Protein AF-A0A6B1I3F6-F1 (afdb_monomer)

Nearest PDB structures (foldseek):
  6ylx-assembly1_P  TM=2.933E-01  e=2.828E+00  Saccharomyces cerevisiae
  7pkt-assembly1_q  TM=2.755E-01  e=8.239E+00  Chlamydomonas reinhardtii

Structure (mmCIF, N/CA/C/O backbone):
data_AF-A0A6B1I3F6-F1
#
_entry.id   AF-A0A6B1I3F6-F1
#
loop_
_atom_site.group_PDB
_atom_site.id
_atom_site.type_symbol
_atom_site.label_atom_id
_atom_site.label_alt_id
_atom_site.label_comp_id
_atom_site.label_asym_id
_atom_site.label_entity_id
_atom_site.label_seq_id
_atom_site.pdbx_PDB_ins_code
_atom_site.Cartn_x
_atom_site.Cartn_y
_atom_site.Cartn_z
_atom_site.occupancy
_atom_site.B_iso_or_equiv
_atom_site.auth_seq_id
_atom_site.auth_comp_id
_atom_site.auth_asym_id
_atom_site.auth_atom_id
_atom_site.pdbx_PDB_model_num
ATOM 1 N N . MET A 1 1 ? -8.399 -2.728 -4.825 1.00 88.50 1 MET A N 1
ATOM 2 C CA . MET A 1 1 ? -8.657 -2.534 -3.372 1.00 88.50 1 MET A CA 1
ATOM 3 C C . MET A 1 1 ? -9.882 -3.300 -2.891 1.00 88.50 1 MET A C 1
ATOM 5 O O . MET A 1 1 ? -9.721 -4.118 -2.000 1.00 88.50 1 MET A O 1
ATOM 9 N N . ARG A 1 2 ? -11.082 -3.097 -3.457 1.00 92.25 2 ARG A N 1
ATOM 10 C CA . ARG A 1 2 ? -12.255 -3.900 -3.069 1.00 92.25 2 ARG A CA 1
ATOM 11 C C . ARG A 1 2 ? -12.096 -5.383 -3.440 1.00 92.25 2 ARG A C 1
ATOM 13 O O . ARG A 1 2 ? -12.212 -6.219 -2.558 1.00 92.25 2 ARG A O 1
ATOM 20 N N . GLU A 1 3 ? -11.746 -5.664 -4.694 1.00 92.50 3 GLU A N 1
ATOM 21 C CA . GLU A 1 3 ? -11.619 -7.026 -5.256 1.00 92.50 3 GLU A CA 1
ATOM 22 C C . GLU A 1 3 ? -10.513 -7.861 -4.589 1.00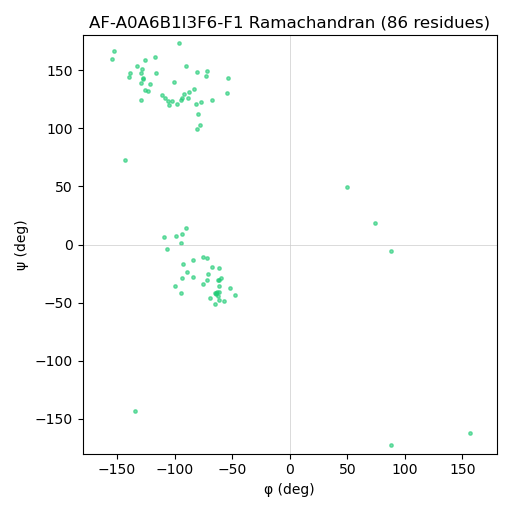 92.50 3 GLU A C 1
ATOM 24 O O . GLU A 1 3 ? -10.701 -9.033 -4.286 1.00 92.50 3 GLU A O 1
ATOM 29 N N . GLU A 1 4 ? -9.352 -7.251 -4.335 1.00 90.75 4 GLU A N 1
ATOM 30 C CA . GLU A 1 4 ? -8.170 -7.972 -3.835 1.00 90.75 4 GLU A CA 1
ATOM 31 C C . GLU A 1 4 ? -7.952 -7.848 -2.328 1.00 90.75 4 GLU A C 1
ATOM 33 O O . GLU A 1 4 ? -7.488 -8.785 -1.690 1.00 90.75 4 GLU A O 1
ATOM 38 N N . ALA A 1 5 ? -8.261 -6.687 -1.746 1.00 93.81 5 ALA 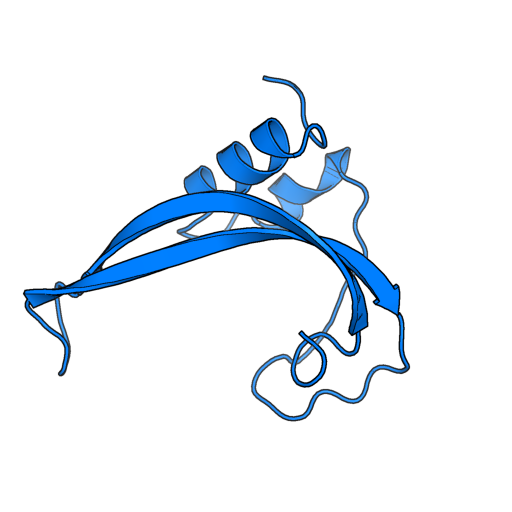A N 1
ATOM 39 C CA . ALA A 1 5 ? -8.001 -6.418 -0.335 1.00 93.81 5 ALA A CA 1
ATOM 40 C C . ALA A 1 5 ? -9.277 -6.426 0.516 1.00 93.81 5 ALA A C 1
ATOM 42 O O . ALA A 1 5 ? -9.167 -6.282 1.733 1.00 93.81 5 ALA A O 1
ATOM 43 N N . CYS A 1 6 ? -10.465 -6.586 -0.083 1.00 95.81 6 CYS A N 1
ATOM 44 C CA . CYS A 1 6 ? -11.767 -6.563 0.591 1.00 95.81 6 CYS A CA 1
ATOM 45 C C . CYS A 1 6 ? -11.924 -5.342 1.511 1.00 95.81 6 CYS A C 1
ATOM 47 O O . CYS A 1 6 ? -12.251 -5.462 2.696 1.00 95.81 6 CYS A O 1
ATOM 49 N N . VAL A 1 7 ? -11.623 -4.156 0.974 1.00 96.50 7 VAL A N 1
ATOM 50 C CA . VAL A 1 7 ? -11.756 -2.879 1.687 1.00 96.50 7 VAL A CA 1
ATOM 51 C C . VAL A 1 7 ? -12.548 -1.856 0.890 1.00 96.50 7 VAL A C 1
ATOM 53 O O . VAL A 1 7 ? -12.494 -1.840 -0.342 1.00 96.50 7 VAL A O 1
ATOM 56 N N . GLU A 1 8 ? -13.219 -0.960 1.608 1.00 97.81 8 GLU A N 1
ATOM 57 C CA . GLU A 1 8 ? -13.833 0.236 1.042 1.00 97.81 8 GLU A CA 1
ATOM 58 C C . GLU A 1 8 ? -12.968 1.462 1.331 1.00 97.81 8 GLU A C 1
ATOM 60 O O . GLU A 1 8 ? -12.661 1.758 2.485 1.00 97.81 8 GLU A O 1
ATOM 65 N N . VAL A 1 9 ? -12.565 2.187 0.287 1.00 97.50 9 VAL A N 1
ATOM 66 C CA . VAL A 1 9 ? -11.765 3.409 0.436 1.00 97.50 9 VAL A CA 1
ATOM 67 C C . VAL A 1 9 ? -12.688 4.574 0.779 1.00 97.50 9 VAL A C 1
ATOM 69 O O . VAL A 1 9 ? -13.586 4.905 0.011 1.00 97.50 9 VAL A O 1
ATOM 72 N N . ARG A 1 10 ? -12.456 5.211 1.929 1.00 98.12 10 ARG A N 1
ATOM 73 C CA . ARG A 1 10 ? -13.216 6.388 2.385 1.00 98.12 10 ARG A CA 1
ATOM 74 C C . ARG A 1 10 ? -12.535 7.695 2.010 1.00 98.12 10 ARG A C 1
ATOM 76 O O . ARG A 1 10 ? -13.188 8.628 1.562 1.00 98.12 10 ARG A O 1
ATOM 83 N N . GLU A 1 11 ? -11.216 7.739 2.156 1.00 98.06 11 GLU A N 1
ATOM 84 C CA . GLU A 1 11 ? -10.385 8.873 1.763 1.00 98.06 11 GLU A CA 1
ATOM 85 C C . GLU A 1 11 ? -9.107 8.360 1.109 1.00 98.06 11 GLU A C 1
ATOM 87 O O . GLU A 1 11 ? -8.579 7.317 1.502 1.00 98.06 11 GLU A O 1
ATOM 92 N N . ALA A 1 12 ? -8.575 9.117 0.153 1.00 97.62 12 ALA A N 1
ATOM 93 C CA . ALA A 1 12 ? -7.296 8.817 -0.469 1.00 97.62 12 ALA A CA 1
ATOM 94 C C . ALA A 1 12 ? -6.480 10.092 -0.699 1.00 97.62 12 ALA A C 1
ATOM 96 O O . ALA A 1 12 ? -7.017 11.144 -1.049 1.00 97.62 12 ALA A O 1
ATOM 97 N N . LYS A 1 13 ? -5.163 9.977 -0.537 1.00 98.12 13 LYS A N 1
ATOM 98 C CA . LYS A 1 13 ? -4.182 11.022 -0.823 1.00 98.12 13 LYS A CA 1
ATOM 99 C C . LYS A 1 13 ? -3.079 10.448 -1.703 1.00 98.12 13 LYS A C 1
ATOM 101 O O . LYS A 1 13 ? -2.428 9.475 -1.326 1.00 98.12 13 LYS A O 1
ATOM 106 N N . LEU A 1 14 ? -2.845 11.074 -2.853 1.00 98.12 14 LEU A N 1
ATOM 107 C CA . LEU A 1 14 ? -1.708 10.748 -3.709 1.00 98.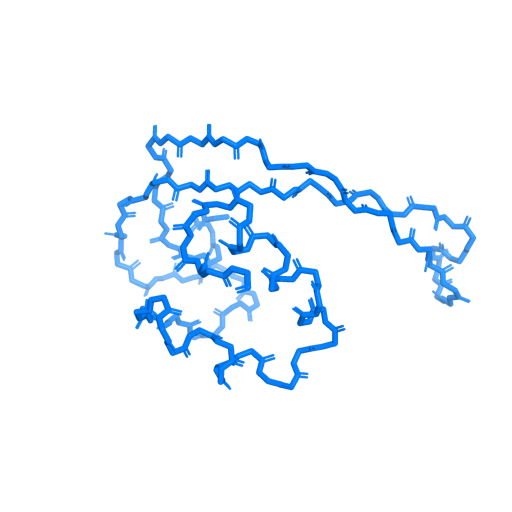12 14 LEU A CA 1
ATOM 108 C C . LEU A 1 14 ? -0.410 11.152 -2.997 1.00 98.12 14 LEU A C 1
ATOM 110 O O . LEU A 1 14 ? -0.253 12.308 -2.603 1.00 98.12 14 LEU A O 1
ATOM 114 N N . LEU A 1 15 ? 0.508 10.201 -2.834 1.00 97.81 15 LEU A N 1
ATOM 115 C CA . LEU A 1 15 ? 1.831 10.433 -2.247 1.00 97.81 15 LEU A CA 1
ATOM 116 C C . LEU A 1 15 ? 2.882 10.725 -3.319 1.00 97.81 15 LEU A C 1
ATOM 118 O O . LEU A 1 15 ? 3.844 11.442 -3.061 1.00 97.81 15 LEU A O 1
ATOM 122 N N . GLY A 1 16 ? 2.697 10.182 -4.523 1.00 96.94 16 GLY A N 1
ATOM 123 C CA . GLY A 1 16 ? 3.580 10.429 -5.652 1.00 96.94 16 GLY A CA 1
ATOM 124 C C . GLY A 1 16 ? 3.524 9.324 -6.695 1.00 96.94 16 GLY A C 1
ATOM 125 O O . GLY A 1 16 ? 2.594 8.516 -6.731 1.00 96.94 16 GLY A O 1
ATOM 126 N N . PHE A 1 17 ? 4.550 9.295 -7.538 1.00 96.69 17 PHE A N 1
ATOM 127 C CA . PHE A 1 17 ? 4.693 8.323 -8.612 1.00 96.69 17 PHE A CA 1
ATOM 128 C C . PHE A 1 17 ? 6.071 7.671 -8.564 1.00 96.69 17 PHE A C 1
ATOM 130 O O . PHE A 1 17 ? 7.058 8.324 -8.222 1.00 96.69 17 PHE A O 1
ATOM 137 N N . SER A 1 18 ? 6.150 6.406 -8.965 1.00 94.81 18 SER A N 1
ATOM 138 C CA . SER A 1 18 ? 7.407 5.747 -9.303 1.00 94.81 18 SER A CA 1
ATOM 139 C C . SER A 1 18 ? 7.432 5.360 -10.775 1.00 94.81 18 SER A C 1
ATOM 141 O O . SER A 1 18 ? 6.405 5.064 -11.389 1.00 94.81 18 SER A O 1
ATOM 143 N N . ARG A 1 19 ? 8.633 5.391 -11.350 1.00 94.31 19 ARG A N 1
ATOM 144 C CA . ARG A 1 19 ? 8.894 4.990 -12.728 1.00 94.31 19 ARG A CA 1
ATOM 145 C C . ARG A 1 19 ? 9.651 3.669 -12.712 1.00 94.31 19 ARG A C 1
ATOM 147 O O . ARG A 1 19 ? 10.704 3.575 -12.090 1.00 94.31 19 ARG A O 1
ATOM 154 N N . GLY A 1 20 ? 9.126 2.677 -13.416 1.00 92.19 20 GLY A N 1
ATOM 155 C CA . GLY A 1 20 ? 9.805 1.431 -13.743 1.00 92.19 20 GLY A CA 1
ATOM 156 C C . GLY A 1 20 ? 9.972 1.282 -15.251 1.00 92.19 20 GLY A C 1
ATOM 157 O O . GLY A 1 20 ? 9.277 1.928 -16.034 1.00 92.19 20 GLY A O 1
ATOM 158 N N . GLU A 1 21 ? 10.888 0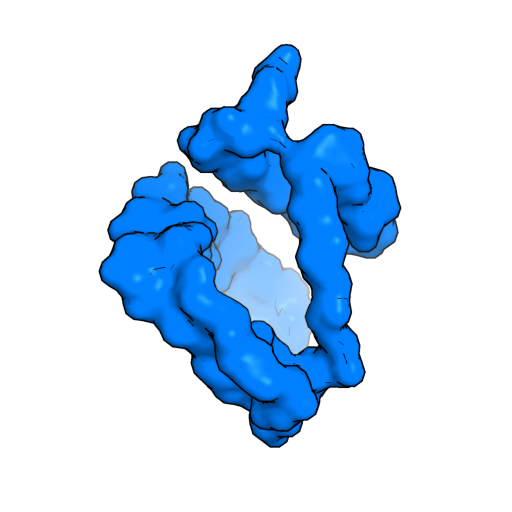.413 -15.654 1.00 94.06 21 GLU A N 1
ATOM 159 C CA . GLU A 1 21 ? 11.090 0.036 -17.050 1.00 94.06 21 GLU A CA 1
ATOM 160 C C . GLU A 1 21 ? 10.951 -1.478 -17.184 1.00 94.06 21 GLU A C 1
ATOM 162 O O . GLU A 1 21 ? 11.529 -2.243 -16.406 1.00 94.06 21 GLU A O 1
ATOM 167 N N . CYS A 1 22 ? 10.179 -1.914 -18.173 1.00 93.56 22 CYS A N 1
ATOM 168 C CA . CYS A 1 22 ? 10.063 -3.323 -18.504 1.00 93.56 22 CYS A CA 1
ATOM 169 C C . CYS A 1 22 ? 11.303 -3.746 -19.303 1.00 93.56 22 CYS A C 1
ATOM 171 O O . CYS A 1 22 ? 11.427 -3.465 -20.492 1.00 93.56 22 CYS A O 1
ATOM 173 N N . ILE A 1 23 ? 12.244 -4.434 -18.654 1.00 94.56 23 ILE A N 1
ATOM 174 C CA . ILE A 1 23 ? 13.515 -4.843 -19.285 1.00 94.56 23 ILE A CA 1
ATOM 175 C C . ILE A 1 23 ? 13.415 -6.155 -20.086 1.00 94.56 23 ILE A C 1
ATOM 177 O O . ILE A 1 23 ? 14.315 -6.498 -20.857 1.00 94.56 23 ILE A O 1
ATOM 181 N N . ARG A 1 24 ? 12.325 -6.912 -19.906 1.00 94.06 24 ARG A N 1
ATOM 182 C CA . ARG A 1 24 ? 12.072 -8.225 -20.524 1.00 94.06 24 ARG A CA 1
ATOM 183 C C . ARG A 1 24 ? 10.569 -8.490 -20.672 1.00 94.06 24 ARG A C 1
ATOM 185 O O . ARG A 1 24 ? 9.771 -7.826 -20.021 1.00 94.06 24 ARG A O 1
ATOM 192 N N . GLY A 1 25 ? 10.205 -9.501 -21.464 1.00 94.88 25 GLY A N 1
ATOM 193 C CA . GLY A 1 25 ? 8.809 -9.887 -21.715 1.00 94.88 25 GLY A CA 1
ATOM 194 C C . GLY A 1 25 ? 8.168 -9.128 -22.880 1.00 94.88 25 GLY A C 1
ATOM 195 O O . GLY A 1 25 ? 8.853 -8.412 -23.608 1.00 94.88 25 GLY A O 1
ATOM 196 N N . HIS A 1 26 ? 6.856 -9.308 -23.065 1.00 94.94 26 HIS A N 1
ATOM 197 C CA . HIS A 1 26 ? 6.098 -8.694 -24.166 1.00 94.94 26 HIS A CA 1
ATOM 198 C C . HIS A 1 26 ? 6.119 -7.157 -24.116 1.00 94.94 26 HIS A C 1
ATOM 200 O O . HIS A 1 26 ? 6.135 -6.502 -25.149 1.00 94.94 26 HIS A O 1
ATOM 206 N N . GLU A 1 27 ? 6.209 -6.589 -22.914 1.00 96.56 27 GLU A N 1
ATOM 207 C CA . GLU A 1 27 ? 6.210 -5.143 -22.674 1.00 96.56 27 GLU A CA 1
ATOM 208 C C . GLU A 1 27 ? 7.616 -4.518 -22.690 1.00 96.56 27 GLU A C 1
ATOM 210 O O . GLU A 1 27 ? 7.808 -3.398 -22.218 1.00 96.56 27 GLU A O 1
ATOM 215 N N . LYS A 1 28 ? 8.636 -5.235 -23.184 1.00 96.62 28 LYS A N 1
ATOM 216 C CA . LYS A 1 28 ? 10.026 -4.760 -23.153 1.00 96.62 28 LYS A CA 1
ATOM 217 C C . LYS A 1 28 ? 10.174 -3.378 -23.809 1.00 96.62 28 LYS A C 1
ATOM 219 O O . LYS A 1 28 ? 9.776 -3.184 -24.953 1.00 96.62 28 LYS A O 1
ATOM 224 N N . GLY A 1 29 ? 10.830 -2.455 -23.106 1.00 94.75 29 GLY A N 1
ATOM 225 C CA . GLY A 1 29 ? 11.068 -1.077 -23.549 1.00 94.75 29 GLY A CA 1
ATOM 226 C C . GLY A 1 29 ? 9.945 -0.099 -23.194 1.00 94.75 29 GLY A C 1
ATOM 227 O O . GLY A 1 29 ? 10.106 1.103 -23.402 1.00 94.75 29 GLY A O 1
ATOM 228 N N . LEU A 1 30 ? 8.830 -0.579 -22.630 1.00 96.69 30 LEU A N 1
ATOM 229 C CA . LEU A 1 30 ? 7.786 0.289 -22.098 1.00 96.69 30 LEU A CA 1
ATOM 230 C C . LEU A 1 30 ? 8.145 0.804 -20.702 1.00 96.69 30 LEU A C 1
ATOM 232 O O . LEU A 1 30 ? 8.809 0.140 -19.898 1.00 96.69 30 LEU A O 1
ATOM 236 N N . VAL A 1 31 ? 7.665 2.014 -20.420 1.00 95.75 31 VAL A N 1
ATOM 237 C CA . VAL A 1 31 ? 7.766 2.643 -19.106 1.00 95.75 31 VAL A CA 1
ATOM 238 C C . VAL A 1 31 ? 6.487 2.367 -18.333 1.00 95.75 31 VAL A C 1
ATOM 240 O O . VAL A 1 31 ? 5.397 2.725 -18.772 1.00 95.75 31 VAL A O 1
ATOM 243 N N . LEU A 1 32 ? 6.640 1.787 -17.147 1.00 93.38 32 LEU A N 1
ATOM 244 C CA . LEU A 1 32 ? 5.553 1.587 -16.204 1.00 93.38 32 LEU A CA 1
ATOM 245 C C . LEU A 1 32 ? 5.573 2.709 -15.167 1.00 93.38 32 LEU A C 1
ATOM 247 O O . LEU A 1 32 ? 6.554 2.876 -14.441 1.00 93.38 32 LEU A O 1
ATOM 251 N N . VAL A 1 33 ? 4.485 3.466 -15.072 1.00 95.19 33 VAL A N 1
ATOM 252 C CA . VAL A 1 33 ? 4.318 4.511 -14.056 1.00 95.19 33 VAL A CA 1
ATOM 253 C C . VAL A 1 33 ? 3.346 4.006 -12.997 1.00 95.19 33 VAL A C 1
ATOM 255 O O . VAL A 1 33 ? 2.201 3.694 -13.311 1.00 95.19 33 VAL A O 1
ATOM 258 N N . ARG A 1 34 ? 3.792 3.923 -11.741 1.00 94.31 34 ARG A N 1
ATOM 259 C CA . ARG A 1 34 ? 2.9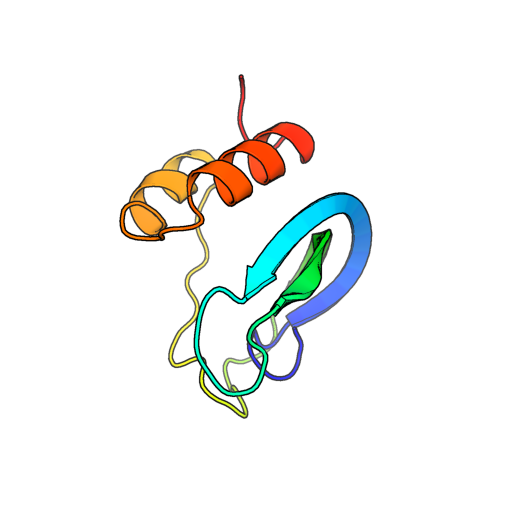51 3.513 -10.607 1.00 94.31 34 ARG A CA 1
ATOM 260 C C . ARG A 1 34 ? 2.609 4.723 -9.759 1.00 94.31 34 ARG A C 1
ATOM 262 O O . ARG A 1 34 ? 3.508 5.399 -9.268 1.00 94.31 34 ARG A O 1
ATOM 269 N N . SER A 1 35 ? 1.324 4.982 -9.555 1.00 96.69 35 SER A N 1
ATOM 270 C CA . SER A 1 35 ? 0.863 5.956 -8.564 1.00 96.69 35 SER A CA 1
ATOM 271 C C . SER A 1 35 ? 0.812 5.315 -7.180 1.00 96.69 35 SER A C 1
ATOM 273 O O . SER A 1 35 ? 0.255 4.226 -7.038 1.00 96.69 35 SER A O 1
ATOM 275 N N . ILE A 1 36 ? 1.339 5.997 -6.168 1.00 96.88 36 ILE A N 1
ATOM 276 C CA . ILE A 1 36 ? 1.361 5.524 -4.782 1.00 96.88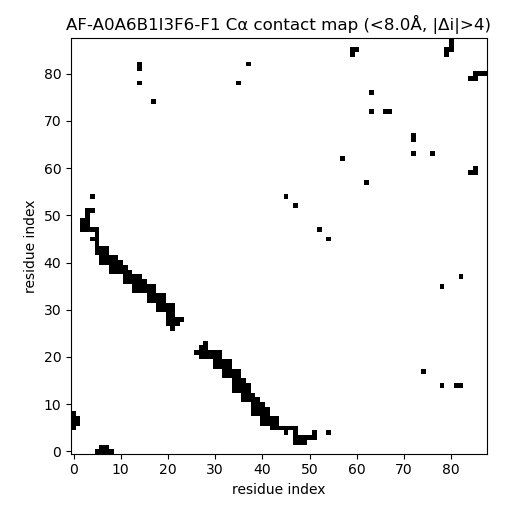 36 ILE A CA 1
ATOM 277 C C . ILE A 1 36 ? 0.417 6.383 -3.946 1.00 96.88 36 ILE A C 1
ATOM 279 O O . ILE A 1 36 ? 0.512 7.611 -3.960 1.00 96.88 36 ILE A O 1
ATOM 283 N N . TRP A 1 37 ? -0.485 5.738 -3.209 1.00 97.69 37 TRP A N 1
ATOM 284 C CA . TRP A 1 37 ? -1.565 6.396 -2.477 1.00 97.69 37 TRP A CA 1
ATOM 285 C C . TRP A 1 37 ? -1.573 5.977 -1.010 1.00 97.69 37 TRP A C 1
ATOM 287 O O . TRP A 1 37 ? -1.358 4.810 -0.691 1.00 97.69 37 TRP A O 1
ATOM 297 N N . LEU A 1 38 ? -1.889 6.924 -0.129 1.00 97.50 38 LEU A N 1
ATOM 298 C CA . LEU A 1 38 ? -2.342 6.649 1.230 1.00 97.50 38 LEU A CA 1
ATOM 299 C C . LEU A 1 38 ? -3.867 6.616 1.218 1.00 97.50 38 LEU A C 1
ATOM 301 O O . LEU A 1 38 ? -4.486 7.586 0.782 1.00 97.50 38 LEU A O 1
ATOM 305 N N . ALA A 1 39 ? -4.468 5.539 1.715 1.00 97.56 39 ALA A N 1
ATOM 306 C CA . ALA A 1 39 ? -5.915 5.405 1.808 1.00 97.56 39 ALA A CA 1
ATOM 307 C C . ALA A 1 39 ? -6.353 5.172 3.256 1.00 97.56 39 ALA A C 1
ATOM 309 O O . ALA A 1 39 ? -5.750 4.372 3.970 1.00 97.56 39 ALA A O 1
ATOM 310 N N . LYS A 1 40 ? -7.434 5.839 3.668 1.00 97.62 40 LYS A N 1
ATOM 311 C CA . LYS A 1 40 ? -8.212 5.445 4.847 1.00 97.62 40 LYS A CA 1
ATOM 312 C C . LYS A 1 40 ? -9.319 4.520 4.384 1.00 97.62 40 LYS A C 1
ATOM 314 O O . LYS A 1 40 ? -10.040 4.846 3.436 1.00 97.62 40 LYS A O 1
ATOM 319 N N . VAL A 1 41 ? -9.442 3.378 5.045 1.00 97.62 41 VAL A N 1
ATOM 320 C CA . VAL A 1 41 ? -10.307 2.300 4.578 1.00 97.62 41 VAL A CA 1
ATOM 321 C C . VAL A 1 41 ? -11.178 1.739 5.686 1.00 97.62 41 VAL A C 1
ATOM 323 O O . VAL A 1 41 ? -10.802 1.751 6.856 1.00 97.62 41 VAL A O 1
ATOM 326 N N . GLU A 1 42 ? -12.319 1.195 5.288 1.00 98.06 42 GLU A N 1
ATOM 327 C CA . GLU A 1 42 ? -13.107 0.275 6.099 1.00 98.06 42 GLU A CA 1
ATOM 328 C C . GLU A 1 42 ? -12.859 -1.159 5.638 1.00 98.06 42 GLU A C 1
ATOM 330 O O . GLU A 1 42 ? -12.739 -1.439 4.442 1.00 98.06 42 GLU A O 1
ATOM 335 N N . LEU A 1 43 ? -12.761 -2.070 6.603 1.00 97.62 43 LEU A N 1
ATOM 336 C CA . LEU A 1 43 ? -12.515 -3.481 6.345 1.00 97.62 43 LEU A CA 1
ATOM 337 C C . LEU A 1 43 ? -13.842 -4.205 6.148 1.00 97.62 43 LEU A C 1
ATOM 339 O O . LEU A 1 43 ? -14.692 -4.183 7.034 1.00 97.62 43 LEU A O 1
ATOM 343 N N . ASN A 1 44 ? -13.969 -4.903 5.025 1.00 96.12 44 ASN A N 1
ATOM 344 C CA . ASN A 1 44 ? -15.058 -5.842 4.795 1.00 96.12 44 ASN A CA 1
ATOM 345 C C . ASN A 1 44 ? -14.614 -7.272 5.141 1.00 96.12 44 ASN A C 1
ATOM 347 O O . ASN A 1 44 ? -13.432 -7.534 5.430 1.00 96.12 44 ASN A O 1
ATOM 351 N N . GLU A 1 45 ? -15.581 -8.190 5.094 1.00 95.75 45 GLU A N 1
ATOM 352 C CA . GLU A 1 45 ? -15.348 -9.633 5.154 1.00 95.75 45 GLU A CA 1
ATOM 353 C C . GLU A 1 45 ? -14.339 -10.070 4.083 1.00 95.75 45 GLU A C 1
ATOM 355 O O . GLU A 1 45 ? -14.296 -9.518 2.983 1.00 95.75 45 GLU A O 1
ATOM 360 N N . TRP A 1 46 ? -13.490 -11.040 4.424 1.00 95.75 46 TRP A N 1
ATOM 361 C CA . TRP A 1 46 ? -12.446 -11.525 3.528 1.00 95.75 46 TRP A CA 1
ATOM 362 C C . TRP A 1 46 ? -13.012 -12.516 2.506 1.00 95.75 46 TRP A C 1
ATOM 364 O O . TRP A 1 46 ? -13.186 -13.696 2.801 1.00 95.75 46 TRP A O 1
ATOM 374 N N . VAL A 1 47 ? -13.275 -12.014 1.302 1.00 94.75 47 VAL A N 1
ATOM 375 C CA . VAL A 1 47 ? -13.760 -12.761 0.131 1.00 94.75 47 VAL A CA 1
ATOM 376 C C . VAL A 1 47 ? -13.087 -12.183 -1.126 1.00 94.75 47 VAL A C 1
ATOM 378 O O . VAL A 1 47 ? -13.710 -11.411 -1.854 1.00 94.75 47 VAL A O 1
ATOM 381 N N . PRO A 1 48 ? -11.782 -12.450 -1.341 1.00 93.06 48 PRO A N 1
ATOM 382 C CA . PRO A 1 48 ? -11.039 -11.897 -2.470 1.00 93.06 48 PRO A CA 1
ATOM 383 C C . PRO A 1 48 ? -11.455 -12.574 -3.782 1.00 93.06 48 PRO A C 1
ATOM 385 O O . PRO A 1 48 ? -11.724 -13.774 -3.817 1.00 93.06 48 PRO A O 1
ATOM 388 N N . GLU A 1 49 ? -11.473 -11.813 -4.874 1.00 89.75 49 GLU A N 1
ATOM 389 C CA . GLU A 1 49 ? -11.924 -12.307 -6.185 1.00 89.75 49 GLU A CA 1
ATOM 390 C C . GLU A 1 49 ? -10.781 -12.858 -7.059 1.00 89.75 49 GLU A C 1
ATOM 392 O O . GLU A 1 49 ? -11.029 -13.570 -8.036 1.00 89.75 49 GLU A O 1
ATOM 397 N N . HIS A 1 50 ? -9.525 -12.531 -6.732 1.00 85.62 50 HIS A N 1
ATOM 398 C CA . HIS A 1 50 ? -8.363 -12.752 -7.604 1.00 85.62 50 HIS A CA 1
ATOM 399 C C . HIS A 1 50 ? -7.157 -13.365 -6.861 1.00 85.62 50 HIS A C 1
ATOM 401 O O . HIS A 1 50 ? -7.309 -14.226 -6.001 1.00 85.62 50 HIS A O 1
ATOM 407 N N . GLU A 1 51 ? -5.938 -12.959 -7.226 1.00 86.94 51 GLU A N 1
ATOM 408 C CA . GLU A 1 51 ? -4.670 -13.614 -6.871 1.00 86.94 51 GLU A CA 1
ATOM 409 C C . GLU A 1 51 ? -4.264 -13.451 -5.394 1.00 86.94 51 GLU A C 1
ATOM 411 O O . GLU A 1 51 ? -3.351 -14.129 -4.919 1.00 86.94 51 GLU A O 1
ATOM 416 N N . THR A 1 52 ? -4.927 -12.565 -4.643 1.00 88.94 52 THR A N 1
ATOM 417 C CA . THR A 1 52 ? -4.576 -12.300 -3.241 1.00 88.94 52 THR A CA 1
ATOM 418 C C . THR A 1 52 ? -5.144 -13.381 -2.323 1.00 88.94 52 THR A C 1
ATOM 420 O O . THR A 1 52 ? -6.350 -13.480 -2.120 1.00 88.94 52 THR A O 1
ATOM 423 N N . LEU A 1 53 ? -4.256 -14.176 -1.722 1.00 90.31 53 LEU A N 1
ATOM 424 C CA . LEU A 1 53 ? -4.631 -15.341 -0.910 1.00 90.31 53 LEU A CA 1
ATOM 425 C C . LEU A 1 53 ? -4.969 -15.006 0.548 1.00 90.31 53 LEU A C 1
ATOM 427 O O . LEU A 1 53 ? -5.723 -15.730 1.198 1.00 90.31 53 LEU A O 1
ATOM 431 N N . ALA A 1 54 ? -4.389 -13.935 1.087 1.00 92.19 54 ALA A N 1
ATOM 432 C CA . ALA A 1 54 ? -4.548 -13.561 2.485 1.00 92.19 54 ALA A CA 1
ATOM 433 C C . ALA A 1 54 ? -4.340 -12.058 2.702 1.00 92.19 54 ALA A C 1
ATOM 435 O O . ALA A 1 54 ? -3.666 -11.387 1.921 1.00 92.19 54 ALA A O 1
ATOM 436 N N . ARG A 1 55 ? -4.865 -11.557 3.825 1.00 93.31 55 ARG A N 1
ATOM 437 C CA . ARG A 1 55 ? -4.637 -10.198 4.327 1.00 93.31 55 ARG A CA 1
ATOM 438 C C . ARG A 1 55 ? -4.217 -10.250 5.788 1.00 93.31 55 ARG A C 1
ATOM 440 O O . ARG A 1 55 ? -4.817 -10.967 6.587 1.00 93.31 55 ARG A O 1
ATOM 447 N N . LYS A 1 56 ? -3.239 -9.422 6.146 1.00 93.62 56 LYS A N 1
ATOM 448 C CA . LYS A 1 56 ? -2.801 -9.198 7.525 1.00 93.62 56 LYS A CA 1
ATOM 449 C C . LYS A 1 56 ? -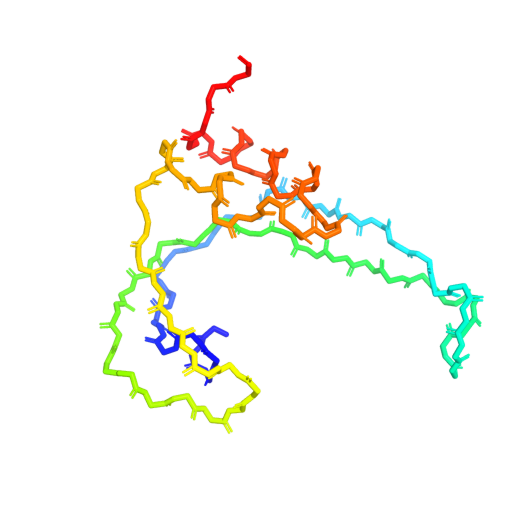2.840 -7.706 7.828 1.00 93.62 56 LYS A C 1
ATOM 451 O O . LYS A 1 56 ? -2.374 -6.902 7.028 1.00 93.62 56 LYS A O 1
ATOM 456 N N . LEU A 1 57 ? -3.411 -7.344 8.974 1.00 94.75 57 LEU A N 1
ATOM 457 C CA . LEU A 1 57 ? -3.292 -5.991 9.510 1.00 94.75 57 LEU A CA 1
ATOM 458 C C . LEU A 1 57 ? -2.022 -5.922 10.343 1.00 94.75 57 LEU A C 1
ATOM 460 O O . LEU A 1 57 ? -1.784 -6.785 11.188 1.00 94.75 57 LEU A O 1
ATOM 464 N N . VAL A 1 58 ? -1.219 -4.900 10.092 1.00 95.06 58 VAL A N 1
ATOM 465 C CA . VAL A 1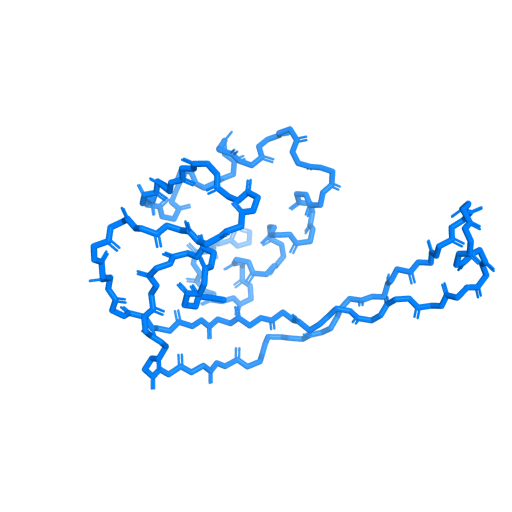 58 ? 0.082 -4.715 10.727 1.00 95.06 58 VAL A CA 1
ATOM 466 C C . VAL A 1 58 ? 0.136 -3.321 11.324 1.00 95.06 58 VAL A C 1
ATOM 468 O O . VAL A 1 58 ? -0.413 -2.374 10.757 1.00 95.06 58 VAL A O 1
ATOM 471 N N . GLN A 1 59 ? 0.766 -3.209 12.488 1.00 94.31 59 GLN A N 1
ATOM 472 C CA . GLN A 1 59 ? 1.097 -1.899 13.034 1.00 94.31 59 GLN A CA 1
ATOM 473 C C . GLN A 1 59 ? 2.238 -1.291 12.208 1.00 94.31 59 GLN A C 1
ATOM 475 O O . GLN A 1 59 ? 3.062 -2.052 11.686 1.00 94.31 59 GLN A O 1
ATOM 480 N N . PRO A 1 60 ? 2.306 0.046 12.073 1.00 92.31 60 PRO A N 1
ATOM 481 C CA . PRO A 1 60 ? 3.344 0.696 11.280 1.00 92.31 60 PRO A CA 1
ATOM 482 C C . PRO A 1 60 ? 4.761 0.256 11.655 1.00 92.31 60 PRO A C 1
ATOM 484 O O . PRO A 1 60 ? 5.582 0.045 10.772 1.00 92.31 60 PRO A O 1
ATOM 487 N N . GLU A 1 61 ? 5.037 0.037 12.939 1.00 90.38 61 GLU A N 1
ATOM 488 C CA . GLU A 1 61 ? 6.369 -0.298 13.450 1.00 90.38 61 GLU A CA 1
ATOM 489 C C . GLU A 1 61 ? 6.872 -1.678 13.008 1.00 90.38 61 GLU A C 1
ATOM 491 O O . GLU A 1 61 ? 8.070 -1.913 13.079 1.00 90.38 61 GLU A O 1
ATOM 496 N N . GLY A 1 62 ? 5.979 -2.576 12.578 1.00 92.12 62 GLY A N 1
ATOM 497 C CA . GLY A 1 62 ? 6.318 -3.936 12.140 1.00 92.12 62 GLY A CA 1
ATOM 498 C C . GLY A 1 62 ? 6.168 -4.165 10.635 1.00 92.12 62 GLY A C 1
ATOM 499 O O . GLY A 1 62 ? 6.197 -5.303 10.174 1.00 92.12 62 GLY A O 1
ATOM 500 N N . VAL A 1 63 ? 5.893 -3.114 9.856 1.00 94.25 63 VAL A N 1
ATOM 501 C CA . VAL A 1 63 ? 5.548 -3.263 8.434 1.00 94.25 63 VAL A CA 1
ATOM 502 C C . VAL A 1 63 ? 6.752 -3.650 7.572 1.00 94.25 63 VAL A C 1
ATOM 504 O O . VAL A 1 63 ? 6.587 -4.325 6.558 1.00 94.25 63 VAL A O 1
ATOM 507 N N . LEU A 1 64 ? 7.966 -3.233 7.946 1.00 93.50 64 LEU A N 1
ATOM 508 C CA . LEU A 1 64 ? 9.162 -3.476 7.135 1.00 93.50 64 LEU A CA 1
ATOM 509 C C . LEU A 1 64 ? 9.621 -4.930 7.232 1.00 93.50 64 LEU A C 1
ATOM 511 O O . LEU A 1 64 ? 10.084 -5.489 6.241 1.00 93.50 64 LEU A O 1
ATOM 515 N N . GLU A 1 65 ? 9.438 -5.555 8.390 1.00 94.00 65 GLU A N 1
ATOM 516 C CA . GLU A 1 65 ? 9.717 -6.967 8.628 1.00 94.00 65 GLU A CA 1
ATOM 517 C C . GLU A 1 65 ? 8.827 -7.856 7.753 1.00 94.00 65 GLU A C 1
ATOM 519 O O . GLU A 1 65 ? 9.299 -8.824 7.160 1.00 94.00 65 GLU A O 1
ATOM 524 N N . GLU A 1 66 ? 7.553 -7.491 7.611 1.00 93.94 66 GLU A N 1
ATOM 525 C CA . GLU A 1 66 ? 6.587 -8.217 6.779 1.00 93.94 66 GLU A CA 1
ATOM 526 C C . GLU A 1 66 ? 6.869 -8.041 5.276 1.00 93.94 66 GLU A C 1
ATOM 528 O O . GLU A 1 66 ? 6.536 -8.913 4.475 1.00 93.94 66 GLU A O 1
ATOM 533 N N . LEU A 1 67 ? 7.524 -6.939 4.893 1.00 91.88 67 LEU A N 1
ATOM 534 C CA . LEU A 1 67 ? 7.921 -6.625 3.516 1.00 91.88 67 LEU A CA 1
ATOM 535 C C . LEU A 1 67 ? 9.389 -6.970 3.210 1.00 91.88 67 LEU A C 1
ATOM 537 O O . LEU A 1 67 ? 9.880 -6.632 2.135 1.00 91.88 67 LEU A O 1
ATOM 541 N N . ALA A 1 68 ? 10.114 -7.636 4.113 1.00 86.75 68 ALA A N 1
ATOM 542 C CA . ALA A 1 68 ? 11.572 -7.770 4.021 1.00 86.75 68 ALA A CA 1
ATOM 543 C C . ALA A 1 68 ? 12.073 -8.475 2.744 1.00 86.75 68 ALA A C 1
ATOM 545 O O . ALA A 1 68 ? 13.179 -8.202 2.278 1.00 86.75 68 ALA A O 1
ATOM 546 N N . LEU A 1 69 ? 11.270 -9.379 2.173 1.00 87.00 69 LEU A N 1
ATOM 547 C CA . LEU A 1 69 ? 11.591 -10.107 0.936 1.00 87.00 69 LEU A CA 1
ATOM 548 C C . LEU A 1 69 ? 11.023 -9.445 -0.328 1.00 87.00 69 LEU A C 1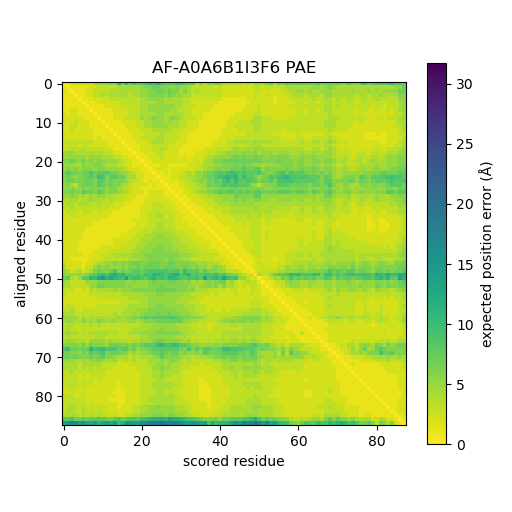
ATOM 550 O O . LEU A 1 69 ? 11.196 -9.967 -1.431 1.00 87.00 69 LEU A O 1
ATOM 554 N N . ASP A 1 70 ? 10.341 -8.311 -0.185 1.00 88.69 70 ASP A N 1
ATOM 555 C CA . ASP A 1 70 ? 9.769 -7.577 -1.301 1.00 88.69 70 ASP A CA 1
ATOM 556 C C . ASP A 1 70 ? 10.860 -6.791 -2.039 1.00 88.69 70 ASP A C 1
ATOM 558 O O . ASP A 1 70 ? 11.536 -5.921 -1.485 1.00 88.69 70 ASP A O 1
ATOM 562 N N . VAL A 1 71 ? 11.006 -7.053 -3.336 1.00 89.25 71 VAL A N 1
ATOM 563 C CA . VAL A 1 71 ? 11.945 -6.331 -4.207 1.00 89.25 71 VAL A CA 1
ATOM 564 C C . VAL A 1 71 ? 11.636 -4.831 -4.300 1.00 89.25 71 VAL A C 1
ATOM 566 O O . VAL A 1 71 ? 12.512 -4.038 -4.648 1.00 89.25 71 VAL A O 1
ATOM 569 N N . PHE A 1 72 ? 10.408 -4.425 -3.977 1.00 90.12 72 PHE A N 1
ATOM 570 C CA . PHE A 1 72 ? 9.964 -3.036 -3.925 1.00 90.12 72 PHE A CA 1
ATOM 571 C C . PHE A 1 72 ? 10.071 -2.417 -2.525 1.00 90.12 72 PHE A C 1
ATOM 573 O O . PHE A 1 72 ? 9.633 -1.280 -2.342 1.00 90.12 72 PHE A O 1
ATOM 580 N N . LEU A 1 73 ? 10.695 -3.089 -1.550 1.00 93.31 73 LEU A N 1
ATOM 581 C CA . LEU A 1 73 ? 10.863 -2.577 -0.186 1.00 93.31 73 LEU A CA 1
ATOM 582 C C . LEU A 1 73 ? 11.373 -1.121 -0.123 1.00 93.31 73 LEU A C 1
ATOM 584 O O . LEU A 1 73 ? 10.779 -0.341 0.620 1.00 93.31 73 LEU A O 1
ATOM 588 N N . PRO A 1 74 ? 12.376 -0.674 -0.912 1.00 92.81 74 PRO A N 1
ATOM 589 C CA . PRO A 1 74 ? 12.806 0.728 -0.876 1.00 92.81 74 PRO A CA 1
ATOM 590 C C . PRO A 1 74 ? 11.701 1.720 -1.270 1.00 92.81 74 PRO A C 1
ATOM 592 O O . PRO A 1 74 ? 11.602 2.809 -0.700 1.00 92.81 74 PRO A O 1
ATOM 595 N N . LEU A 1 75 ? 10.848 1.341 -2.229 1.00 93.44 75 LEU A N 1
ATOM 596 C CA . LEU A 1 75 ? 9.702 2.143 -2.649 1.00 93.44 75 LEU A CA 1
ATOM 597 C C . LEU A 1 75 ? 8.641 2.192 -1.543 1.00 93.44 75 LEU A C 1
ATOM 599 O O . LEU A 1 75 ? 8.152 3.277 -1.220 1.00 93.44 75 LEU A O 1
ATOM 603 N N . HIS A 1 76 ? 8.318 1.044 -0.942 1.00 93.62 76 HIS A N 1
ATOM 604 C CA . HIS A 1 76 ? 7.364 0.958 0.164 1.00 93.62 76 HIS A CA 1
ATOM 605 C C . HIS A 1 76 ? 7.843 1.741 1.390 1.00 93.62 76 HIS A C 1
ATOM 607 O O . HIS A 1 76 ? 7.083 2.540 1.935 1.00 93.62 76 HIS A O 1
ATOM 613 N N . HIS A 1 77 ? 9.118 1.615 1.761 1.00 94.69 77 HIS A N 1
ATOM 614 C CA . HIS A 1 77 ? 9.724 2.362 2.861 1.00 94.69 77 HIS A CA 1
ATOM 615 C C . HIS A 1 77 ? 9.593 3.879 2.656 1.00 94.69 77 HIS A C 1
ATOM 617 O O . HIS A 1 77 ? 9.089 4.591 3.528 1.00 94.69 77 HIS A O 1
ATOM 623 N N . ARG A 1 78 ? 9.942 4.381 1.462 1.00 95.12 78 ARG A N 1
ATOM 624 C CA . ARG A 1 78 ? 9.781 5.805 1.132 1.00 95.12 78 ARG A CA 1
ATOM 625 C C . ARG A 1 78 ? 8.319 6.253 1.196 1.00 95.12 78 ARG A C 1
ATOM 627 O O . ARG A 1 78 ? 8.043 7.357 1.671 1.00 95.12 78 ARG A O 1
ATOM 634 N N . ALA A 1 79 ? 7.390 5.429 0.715 1.00 95.62 79 ALA A N 1
ATOM 635 C CA . ALA A 1 79 ? 5.963 5.730 0.758 1.00 95.62 79 ALA A CA 1
ATOM 636 C C . ALA A 1 79 ? 5.437 5.825 2.199 1.00 95.62 79 ALA A C 1
ATOM 638 O O . ALA A 1 79 ? 4.699 6.757 2.511 1.00 95.62 79 ALA A O 1
ATOM 639 N N . LEU A 1 80 ? 5.864 4.919 3.082 1.00 95.62 80 LEU A N 1
ATOM 640 C CA . LEU A 1 80 ? 5.476 4.891 4.496 1.00 95.62 80 LEU A CA 1
ATOM 641 C C . LEU A 1 80 ? 5.981 6.120 5.265 1.00 95.62 80 LEU A C 1
ATOM 643 O O . LEU A 1 80 ? 5.216 6.722 6.019 1.00 95.62 80 LEU A O 1
ATOM 647 N N . ILE A 1 81 ? 7.221 6.552 5.013 1.00 96.31 81 ILE A N 1
ATOM 648 C CA . ILE A 1 81 ? 7.755 7.821 5.539 1.00 96.31 81 ILE A CA 1
ATOM 649 C C . ILE A 1 81 ? 6.938 9.007 5.009 1.00 96.31 81 ILE A C 1
ATOM 651 O O . ILE A 1 81 ? 6.491 9.854 5.777 1.00 96.31 81 ILE A O 1
ATOM 655 N N . THR A 1 82 ? 6.677 9.054 3.697 1.00 96.81 82 THR A N 1
ATOM 656 C CA . THR A 1 82 ? 5.912 10.151 3.066 1.00 96.81 82 THR A CA 1
ATOM 657 C C . THR A 1 82 ? 4.472 10.226 3.593 1.00 96.81 82 THR A C 1
ATOM 659 O O . THR A 1 82 ? 3.883 11.305 3.674 1.00 96.81 82 THR A O 1
ATOM 662 N N . ALA A 1 83 ? 3.900 9.083 3.972 1.00 96.12 83 ALA A N 1
ATOM 663 C CA . ALA A 1 83 ? 2.595 8.982 4.612 1.00 96.12 83 ALA A CA 1
ATOM 664 C C . ALA A 1 83 ? 2.599 9.409 6.093 1.00 96.12 83 ALA A C 1
ATOM 666 O O . ALA A 1 83 ? 1.523 9.552 6.671 1.00 96.12 83 ALA A O 1
ATOM 667 N N . GLY A 1 84 ? 3.772 9.613 6.703 1.00 95.81 84 GLY A N 1
ATOM 668 C CA . GLY A 1 84 ? 3.924 9.909 8.129 1.00 95.81 84 GLY A CA 1
ATOM 669 C C . GLY A 1 84 ? 3.707 8.698 9.041 1.00 95.81 84 GLY A C 1
ATOM 670 O O . GLY A 1 84 ? 3.431 8.879 10.224 1.00 95.81 84 GLY A O 1
ATOM 671 N N . LEU A 1 85 ? 3.788 7.478 8.499 1.00 94.12 85 LEU A N 1
ATOM 672 C CA . LEU A 1 85 ? 3.603 6.227 9.245 1.00 94.12 85 LEU A CA 1
ATOM 673 C C . LEU A 1 85 ? 4.913 5.700 9.839 1.00 94.12 85 LEU A C 1
ATOM 675 O O . LEU A 1 85 ? 4.889 4.978 10.828 1.00 94.12 85 LEU A O 1
ATOM 679 N N . LEU A 1 86 ? 6.045 6.086 9.253 1.00 94.44 86 LEU A N 1
ATOM 680 C CA . LEU A 1 86 ? 7.386 5.820 9.763 1.00 94.44 86 LEU A CA 1
ATOM 681 C C . LEU A 1 86 ? 8.163 7.132 9.899 1.00 94.44 86 LEU A C 1
ATOM 683 O O . LEU A 1 86 ? 7.833 8.133 9.259 1.00 94.44 86 LEU A O 1
ATOM 687 N N . LYS A 1 87 ? 9.200 7.114 10.737 1.00 88.88 87 LYS A N 1
ATOM 688 C CA . LYS A 1 87 ? 10.174 8.208 10.854 1.00 88.88 87 LYS A CA 1
ATOM 689 C C . LYS A 1 87 ? 11.329 7.981 9.873 1.00 88.88 87 LYS A C 1
ATOM 691 O O . LYS A 1 87 ? 11.582 6.838 9.501 1.00 88.88 87 LYS A O 1
ATOM 696 N N . GLU A 1 88 ? 11.974 9.071 9.458 1.00 77.69 88 GLU A N 1
ATOM 697 C CA . GLU A 1 88 ? 13.217 9.036 8.663 1.00 77.69 88 GLU A CA 1
ATOM 698 C C . GLU A 1 88 ? 14.405 8.465 9.444 1.00 77.69 88 GLU A C 1
ATOM 700 O O . GLU A 1 88 ? 14.451 8.661 10.683 1.00 77.69 88 GLU A O 1
#

pLDDT: mean 94.02, std 3.45, range [77.69, 98.12]

Foldseek 3Di:
DCQQQVKDFPDKDWLAKDWDADCDDPRHGDIDIDTDMDTDIDHDPDDHNDDRDDDDDDQLVCVLVVCVPPPCSVVVVVSCVSVVSDPD

Sequence (88 aa):
MREEACVEVREAKLLGFSRGECIRGHEKGLVLVRSIWLAKVELNEWVPEHETLARKLVQPEGVLEELALDVFLPLHHRALITAGLLKE

Secondary structure (DSSP, 8-state):
-HHHH-EEEEEEEEEEEEEEE--SSTTTTPEEEEEEEEEEEEEPPS---SS--------GGGHHHHTTT-TTHHHHHHHHHHTTSS--

Solvent-accessible surface area (backbone atoms only — not comparable to full-atom values): 5606 Å² total; per-residue (Å²): 92,50,54,50,65,19,32,48,78,78,45,77,42,83,76,49,73,48,80,46,69,32,88,60,72,96,55,47,80,41,75,46,77,46,78,41,68,48,68,45,66,48,82,54,74,91,67,49,76,58,90,48,89,77,86,81,91,72,59,64,93,56,46,62,72,78,36,66,86,44,91,56,38,72,59,52,53,52,50,36,35,75,69,67,60,44,80,134

Radius of gyration: 14.82 Å; Cα contacts (8 Å, |Δi|>4): 112; chains: 1; bounding box: 29×26×38 Å

Mean predicted aligned error: 3.62 Å